Protein AF-A0A6A6E167-F1 (afdb_monomer_lite)

Secondary structure (DSSP, 8-state):
-------SSHHHHHHHHHHHHHHHHHHTT------------------------HHHHHHHHHHHHHHH-SS--S-HHHHH-TTS-HHHHTPPPSSHHHHHHHHHHHTSTT--

Radius of gyration: 20.54 Å; chains: 1; bounding box: 58×26×47 Å

Sequence (112 aa):
MVLLLPGLSLEEEACRRSAVINAIIAYCNIKKGGTLWVQRARGSTVRDPPAVNPLYKALEAAKVSVYKEKRPTICFVCLGNKKLPITERTQPFYTSGDLSKHFKRKHLRRVK

pLDDT: mean 78.47, std 18.2, range [37.34, 96.31]

Foldseek 3Di:
DPPDDADPDPVVNVVVVVVVVVVCCVVVVPPPDDPPPPPPDPDDDPPPDDPPPVLVVLLVVLVCQVPPPPQFQFAPVLSPDPVDDSCRRNDGHPGSVVSVVCCCVPPVPPPD

Organism: NCBI:txid1314779

Structure (mmCIF, N/CA/C/O backbone):
data_AF-A0A6A6E167-F1
#
_entry.id   AF-A0A6A6E167-F1
#
loop_
_atom_site.group_PDB
_atom_site.id
_atom_site.type_symbol
_atom_site.label_atom_id
_atom_site.label_alt_id
_atom_site.label_comp_id
_atom_site.label_asym_id
_atom_site.label_entity_id
_atom_site.label_seq_id
_atom_site.pdbx_PDB_ins_code
_atom_site.Cartn_x
_atom_site.Cartn_y
_atom_site.Cartn_z
_atom_site.occupancy
_atom_site.B_iso_or_equiv
_atom_site.auth_seq_id
_atom_site.auth_comp_id
_atom_site.auth_asym_id
_atom_site.auth_atom_id
_atom_site.pdbx_PDB_model_num
ATOM 1 N N . MET A 1 1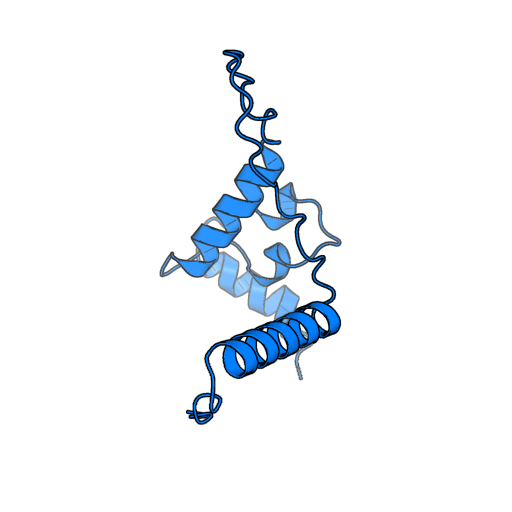 ? 2.721 7.180 28.088 1.00 37.34 1 MET A N 1
ATOM 2 C CA . MET A 1 1 ? 4.130 7.497 27.777 1.00 37.34 1 MET A CA 1
ATOM 3 C C . MET A 1 1 ? 4.984 6.707 28.751 1.00 37.34 1 MET A C 1
ATOM 5 O O . MET A 1 1 ? 4.997 7.039 29.925 1.00 37.34 1 MET A O 1
ATOM 9 N N . VAL A 1 2 ? 5.557 5.582 28.315 1.00 45.00 2 VAL A N 1
ATOM 10 C CA . VAL A 1 2 ? 6.368 4.727 29.195 1.00 45.00 2 VAL A CA 1
ATOM 11 C C . VAL A 1 2 ? 7.728 5.402 29.360 1.00 45.00 2 VAL A C 1
ATOM 13 O O . VAL A 1 2 ? 8.596 5.290 28.498 1.00 45.00 2 VAL A O 1
ATOM 16 N N . LEU A 1 3 ? 7.872 6.173 30.434 1.00 51.56 3 LEU A N 1
ATOM 17 C CA . LEU A 1 3 ? 9.143 6.738 30.871 1.00 51.56 3 LEU A CA 1
ATOM 18 C C . LEU A 1 3 ? 9.917 5.633 31.599 1.00 51.56 3 LEU A C 1
ATOM 20 O O . LEU A 1 3 ? 9.761 5.447 32.802 1.00 51.56 3 LEU A O 1
ATOM 24 N N . LEU A 1 4 ? 10.706 4.850 30.864 1.00 55.66 4 LEU A N 1
ATOM 25 C CA . LEU A 1 4 ? 11.651 3.918 31.478 1.00 55.66 4 LEU A CA 1
ATOM 26 C C . LEU A 1 4 ? 12.873 4.709 31.945 1.00 55.66 4 LEU A C 1
ATOM 28 O O . LEU A 1 4 ? 13.582 5.299 31.130 1.00 55.66 4 LEU A O 1
ATOM 32 N N . LEU A 1 5 ? 13.085 4.710 33.263 1.00 64.38 5 LEU A N 1
ATOM 33 C CA . LEU A 1 5 ? 14.241 5.290 33.953 1.00 64.38 5 LEU A CA 1
ATOM 34 C C . LEU A 1 5 ? 15.543 4.958 33.200 1.00 64.38 5 LEU A C 1
ATOM 36 O O . LEU A 1 5 ? 15.688 3.813 32.769 1.00 64.38 5 LEU A O 1
ATOM 40 N N . PRO A 1 6 ? 16.470 5.905 32.982 1.00 59.22 6 PRO A N 1
ATOM 41 C CA . PRO A 1 6 ? 17.764 5.597 32.370 1.00 59.22 6 PRO A CA 1
ATOM 42 C C . PRO A 1 6 ? 18.507 4.536 33.200 1.00 59.22 6 PRO A C 1
ATOM 44 O O . PRO A 1 6 ? 18.391 4.532 34.426 1.00 59.22 6 PRO A O 1
ATOM 47 N N . GLY A 1 7 ? 19.217 3.611 32.540 1.00 58.31 7 GLY A N 1
ATOM 48 C CA . GLY A 1 7 ? 20.128 2.685 33.227 1.00 58.31 7 GLY A CA 1
ATOM 49 C C . GLY A 1 7 ? 21.128 3.439 34.113 1.00 58.31 7 GLY A C 1
ATOM 50 O O . GLY A 1 7 ? 21.442 4.600 33.837 1.00 58.31 7 GLY A O 1
ATOM 51 N N . LEU 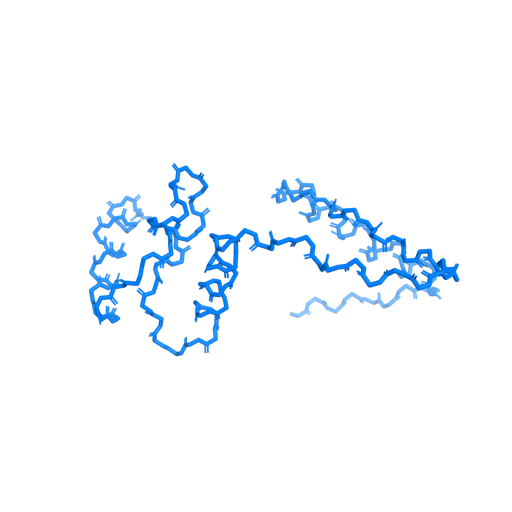A 1 8 ? 21.614 2.799 35.180 1.00 66.81 8 LEU A N 1
ATOM 52 C CA . LEU A 1 8 ? 22.518 3.432 36.149 1.00 66.81 8 LEU A CA 1
ATOM 53 C C . LEU A 1 8 ? 23.891 3.735 35.520 1.00 66.81 8 LEU A C 1
ATOM 55 O O . LEU A 1 8 ? 24.633 4.573 36.031 1.00 66.81 8 LEU A O 1
ATOM 59 N N . SER A 1 9 ? 24.199 3.123 34.370 1.00 76.25 9 SER A N 1
ATOM 60 C CA . SER A 1 9 ? 25.352 3.446 33.527 1.00 76.25 9 SER A CA 1
ATOM 61 C C . SER A 1 9 ? 25.023 3.480 32.025 1.00 76.25 9 SER A C 1
ATOM 63 O O . SER A 1 9 ? 24.031 2.921 31.549 1.00 76.25 9 SER A O 1
ATOM 65 N N . LEU A 1 10 ? 25.908 4.121 31.251 1.00 74.50 10 LEU A N 1
ATOM 66 C CA . LEU A 1 10 ? 25.853 4.166 29.784 1.00 74.50 10 LEU A CA 1
ATOM 67 C C . LEU A 1 10 ? 25.821 2.756 29.162 1.00 74.50 10 LEU A C 1
ATOM 69 O O . LEU A 1 10 ? 25.127 2.527 28.171 1.00 74.50 10 LEU A O 1
ATOM 73 N N . GLU A 1 11 ? 26.573 1.820 29.740 1.00 79.12 11 GLU A N 1
ATOM 74 C CA . GLU A 1 11 ? 26.701 0.450 29.246 1.00 79.12 11 GLU A CA 1
ATOM 75 C C . GLU A 1 11 ? 25.424 -0.360 29.491 1.00 79.12 11 GLU A C 1
ATOM 77 O O . GLU A 1 11 ? 24.921 -1.018 28.579 1.00 79.12 11 GLU A O 1
ATOM 82 N N . GLU A 1 12 ? 24.827 -0.233 30.676 1.00 79.94 12 GLU A N 1
ATOM 83 C CA . GLU A 1 12 ? 23.535 -0.853 30.989 1.00 79.94 12 GLU A CA 1
ATOM 84 C C . GLU A 1 12 ? 22.422 -0.334 30.076 1.00 79.94 12 GLU A C 1
ATOM 86 O O . GLU A 1 12 ? 21.608 -1.109 29.564 1.00 79.94 12 GLU A O 1
ATOM 91 N N . GLU A 1 13 ? 22.407 0.973 29.812 1.00 79.00 13 GLU A N 1
ATOM 92 C CA . GLU A 1 13 ? 21.457 1.580 28.886 1.00 79.00 13 GLU A CA 1
ATOM 93 C C . GLU A 1 13 ? 21.659 1.073 27.448 1.00 79.00 13 GLU A C 1
ATOM 95 O O . GLU A 1 13 ? 20.686 0.773 26.747 1.00 79.00 13 GLU A O 1
ATOM 100 N N . ALA A 1 14 ? 22.911 0.929 27.002 1.00 84.19 14 ALA A N 1
ATOM 101 C CA . ALA A 1 14 ? 23.245 0.388 25.685 1.00 84.19 14 ALA A CA 1
ATOM 102 C C . ALA A 1 14 ? 22.834 -1.089 25.545 1.00 84.19 14 ALA A C 1
ATOM 104 O O . ALA A 1 14 ? 22.246 -1.477 24.525 1.00 84.19 14 ALA A O 1
ATOM 105 N N . CYS A 1 15 ? 23.071 -1.897 26.580 1.00 84.31 15 CYS A N 1
ATOM 106 C CA . CYS A 1 15 ? 22.630 -3.289 26.652 1.00 84.31 15 CYS A CA 1
ATOM 107 C C . CYS A 1 15 ? 21.102 -3.391 26.611 1.00 84.31 15 CYS A C 1
ATOM 109 O O . CYS A 1 15 ? 20.553 -4.144 25.801 1.00 84.31 15 CYS A O 1
ATOM 111 N N . ARG A 1 16 ? 20.395 -2.570 27.397 1.00 85.38 16 ARG A N 1
ATOM 112 C CA . ARG A 1 16 ? 18.926 -2.533 27.424 1.00 85.38 16 ARG A CA 1
ATOM 113 C C . ARG A 1 16 ? 18.328 -2.168 26.068 1.00 85.38 16 ARG A C 1
ATOM 115 O O . ARG A 1 16 ? 17.418 -2.848 25.591 1.00 85.38 16 ARG A O 1
ATOM 122 N N . ARG A 1 17 ? 18.856 -1.127 25.416 1.00 86.06 17 ARG A N 1
ATOM 123 C CA . ARG A 1 17 ? 18.427 -0.725 24.065 1.00 86.06 17 ARG A CA 1
ATOM 124 C C . ARG A 1 17 ? 18.658 -1.846 23.059 1.00 86.06 17 ARG A C 1
ATOM 126 O O . ARG A 1 17 ? 17.765 -2.155 22.272 1.00 86.06 17 ARG A O 1
ATOM 133 N N . SER A 1 18 ? 19.819 -2.493 23.125 1.00 88.81 18 SER A N 1
ATOM 134 C CA . SER A 1 18 ? 20.162 -3.613 22.244 1.00 88.81 18 SER A CA 1
ATOM 135 C C . SER A 1 18 ? 19.226 -4.810 22.439 1.00 88.81 18 SER A C 1
ATOM 137 O O . SER A 1 18 ? 18.796 -5.412 21.454 1.00 88.81 18 SER A O 1
ATOM 139 N N . ALA A 1 19 ? 18.847 -5.120 23.682 1.00 89.06 19 ALA A N 1
ATOM 140 C CA . ALA A 1 19 ? 17.911 -6.196 24.001 1.00 89.06 19 ALA A CA 1
ATOM 141 C C . ALA A 1 19 ? 16.507 -5.935 23.432 1.00 89.06 19 ALA A C 1
ATOM 143 O O . ALA A 1 19 ? 15.943 -6.807 22.769 1.00 89.06 19 ALA A O 1
ATOM 144 N N . VAL A 1 20 ? 15.972 -4.721 23.609 1.00 84.44 20 VAL A N 1
ATOM 145 C CA . VAL A 1 20 ? 14.662 -4.331 23.053 1.00 84.44 20 VAL A CA 1
ATOM 146 C C . VAL A 1 20 ? 14.676 -4.389 21.525 1.00 84.44 20 VAL A C 1
ATOM 148 O O . VAL A 1 20 ? 13.755 -4.932 20.917 1.00 84.44 20 VAL A O 1
ATOM 151 N N . ILE A 1 21 ? 15.742 -3.892 20.890 1.00 82.75 21 ILE A N 1
ATOM 152 C CA . ILE A 1 21 ? 15.902 -3.956 19.432 1.00 82.75 21 ILE A CA 1
ATOM 153 C C . ILE A 1 21 ? 15.909 -5.413 18.952 1.00 82.75 21 ILE A C 1
ATOM 155 O O . ILE A 1 21 ? 15.184 -5.748 18.017 1.00 82.75 21 ILE A O 1
ATOM 159 N N . ASN A 1 22 ? 16.676 -6.293 19.600 1.00 82.88 22 ASN A N 1
ATOM 160 C CA . ASN A 1 22 ? 16.731 -7.712 19.239 1.00 82.88 22 ASN A CA 1
ATOM 161 C C . ASN A 1 22 ? 15.372 -8.409 19.429 1.00 82.88 22 ASN A C 1
ATOM 163 O O . ASN A 1 22 ? 14.977 -9.205 18.577 1.00 82.88 22 ASN A O 1
ATOM 167 N N . ALA A 1 23 ? 14.629 -8.076 20.488 1.00 85.56 23 ALA A N 1
ATOM 168 C CA . ALA A 1 23 ? 13.285 -8.604 20.721 1.00 85.56 23 ALA A CA 1
ATOM 169 C C . ALA A 1 23 ? 12.297 -8.175 19.621 1.00 85.56 23 ALA A C 1
ATOM 171 O O . ALA A 1 23 ? 11.547 -9.003 19.105 1.00 85.56 23 ALA A O 1
ATOM 172 N N . ILE A 1 24 ? 12.342 -6.907 19.197 1.00 77.12 24 ILE A N 1
ATOM 173 C CA . ILE A 1 24 ? 11.524 -6.394 18.085 1.00 77.12 24 ILE A CA 1
ATOM 174 C C . ILE A 1 24 ? 11.902 -7.082 16.766 1.00 77.12 24 ILE A C 1
ATOM 176 O O . ILE A 1 24 ? 11.025 -7.460 15.991 1.00 77.12 24 ILE A O 1
ATOM 180 N N . ILE A 1 25 ? 13.200 -7.272 16.511 1.00 77.62 25 ILE A N 1
ATOM 181 C CA . ILE A 1 25 ? 13.712 -7.977 15.327 1.00 77.62 25 ILE A CA 1
ATOM 182 C C . ILE A 1 25 ? 13.168 -9.412 15.276 1.00 77.62 25 ILE A C 1
ATOM 184 O O . ILE A 1 25 ? 12.654 -9.824 14.232 1.00 77.62 25 ILE A O 1
ATOM 188 N N . ALA A 1 26 ? 13.236 -10.137 16.399 1.00 82.44 26 ALA A N 1
ATOM 189 C CA . ALA A 1 26 ? 12.737 -11.505 16.524 1.00 82.44 26 ALA A CA 1
ATOM 190 C C . ALA A 1 26 ? 11.214 -11.582 16.334 1.00 82.44 26 ALA A C 1
ATOM 192 O O . ALA A 1 26 ? 10.738 -12.384 15.534 1.00 82.44 26 ALA A O 1
ATOM 193 N N . TYR A 1 27 ? 10.452 -10.706 16.997 1.00 79.19 27 TYR A N 1
ATOM 194 C CA . TYR A 1 27 ? 8.991 -10.660 16.875 1.00 79.19 27 TYR A CA 1
ATOM 195 C C . TYR A 1 27 ? 8.534 -10.357 15.439 1.00 79.19 27 TYR A C 1
ATOM 197 O O . TYR A 1 27 ? 7.628 -10.998 14.908 1.00 79.19 27 TYR A O 1
ATOM 205 N N . CYS A 1 28 ? 9.188 -9.403 14.774 1.00 81.75 28 CYS A N 1
ATOM 206 C CA . CYS A 1 28 ? 8.793 -8.946 13.443 1.00 81.75 28 CYS A CA 1
ATOM 207 C C . CYS A 1 28 ? 9.382 -9.783 12.290 1.00 81.75 28 CYS A C 1
ATOM 209 O O . CYS A 1 28 ? 9.156 -9.436 11.125 1.00 81.75 28 CYS A O 1
ATOM 211 N N . ASN A 1 29 ? 10.152 -10.848 12.570 1.00 73.75 29 ASN A N 1
ATOM 212 C CA . ASN A 1 29 ? 10.931 -11.598 11.570 1.00 73.75 29 ASN A CA 1
ATOM 213 C C . ASN A 1 29 ? 11.761 -10.672 10.652 1.00 73.75 29 ASN A C 1
ATOM 215 O O . ASN A 1 29 ? 11.898 -10.898 9.442 1.00 73.75 29 ASN A O 1
ATOM 219 N N . ILE A 1 30 ? 12.278 -9.578 11.217 1.00 66.94 30 ILE A N 1
ATOM 220 C CA . ILE A 1 30 ? 13.133 -8.633 10.501 1.00 66.94 30 ILE A CA 1
ATOM 221 C C . ILE A 1 30 ? 14.525 -9.259 10.466 1.00 66.94 30 ILE A C 1
ATOM 223 O O . ILE A 1 30 ? 15.080 -9.598 11.503 1.00 66.94 30 ILE A O 1
ATOM 227 N N . LYS A 1 31 ? 15.137 -9.416 9.290 1.00 64.44 31 LYS A N 1
ATOM 228 C CA . LYS A 1 31 ? 16.573 -9.720 9.244 1.00 64.44 31 LYS A CA 1
ATOM 229 C C . LYS A 1 31 ? 17.328 -8.462 9.667 1.00 64.44 31 LYS A C 1
ATOM 231 O O . LYS A 1 31 ? 17.187 -7.430 9.013 1.00 64.44 31 LYS A O 1
ATOM 236 N N . LYS A 1 32 ? 18.129 -8.542 10.737 1.00 54.50 32 LYS A N 1
ATOM 237 C CA . LYS A 1 32 ? 19.114 -7.506 11.080 1.00 54.50 32 LYS A CA 1
ATOM 238 C C . LYS A 1 32 ? 19.997 -7.303 9.845 1.00 54.50 32 LYS A C 1
ATOM 240 O O . LYS A 1 32 ? 20.672 -8.236 9.419 1.00 54.50 32 LYS A O 1
ATOM 245 N N . GLY A 1 33 ? 19.910 -6.133 9.212 1.00 50.53 33 GLY A N 1
ATOM 246 C CA . GLY A 1 33 ? 20.764 -5.802 8.074 1.00 50.53 33 GLY A CA 1
ATOM 247 C C . GLY A 1 33 ? 22.225 -5.898 8.506 1.00 50.53 33 GLY A C 1
ATOM 248 O O . GLY A 1 33 ? 22.566 -5.462 9.606 1.00 50.53 33 GLY A O 1
ATOM 249 N N . GLY A 1 34 ? 23.072 -6.513 7.681 1.00 46.97 34 GLY A N 1
ATOM 250 C CA . GLY A 1 34 ? 24.504 -6.570 7.949 1.00 46.97 34 GLY A CA 1
ATOM 251 C C . GLY A 1 34 ? 25.064 -5.157 8.080 1.00 46.97 34 GLY A C 1
ATOM 252 O O . GLY A 1 34 ? 24.794 -4.295 7.245 1.00 46.97 34 GLY A O 1
ATOM 253 N N . THR A 1 35 ? 25.833 -4.911 9.136 1.00 44.16 35 THR A N 1
ATOM 254 C CA . THR A 1 35 ? 26.691 -3.731 9.224 1.00 44.16 35 THR A CA 1
ATOM 255 C C . THR A 1 35 ? 27.677 -3.786 8.068 1.00 44.16 35 THR A C 1
ATOM 257 O O . THR A 1 35 ? 28.586 -4.616 8.075 1.00 44.16 35 THR A O 1
ATOM 260 N N . LEU A 1 36 ? 27.513 -2.906 7.078 1.00 42.94 36 LEU A N 1
ATOM 261 C CA . LEU A 1 36 ? 28.600 -2.594 6.163 1.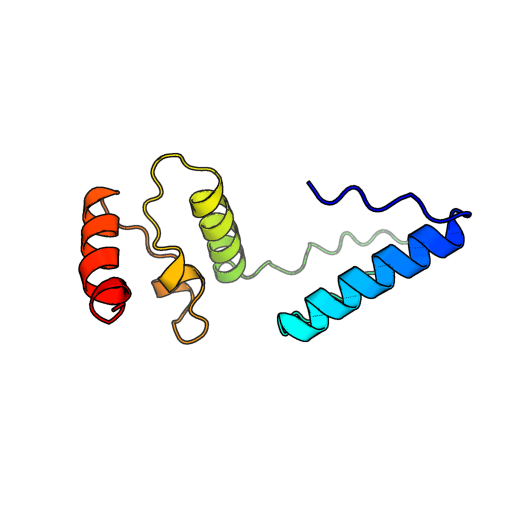00 42.94 36 LEU A CA 1
ATOM 262 C C . LEU A 1 36 ? 29.651 -1.855 7.000 1.00 42.94 36 LEU A C 1
ATOM 264 O O . LEU A 1 36 ? 29.563 -0.650 7.227 1.00 42.94 36 LEU A O 1
ATOM 268 N N . TRP A 1 37 ? 30.596 -2.607 7.556 1.00 38.31 37 TRP A N 1
ATOM 269 C CA . TRP A 1 37 ? 31.788 -2.040 8.161 1.00 38.31 37 TRP A CA 1
ATOM 270 C C . TRP A 1 37 ? 32.539 -1.344 7.024 1.00 38.31 37 TRP A C 1
ATOM 272 O O . TRP A 1 37 ? 33.092 -2.000 6.143 1.00 38.31 37 TRP A O 1
ATOM 282 N N . VAL A 1 38 ? 32.478 -0.012 6.983 1.00 44.62 38 VAL A N 1
ATOM 283 C CA . VAL A 1 38 ? 33.254 0.798 6.041 1.00 44.62 38 VAL A CA 1
ATOM 284 C C . VAL A 1 38 ? 34.714 0.676 6.463 1.00 44.62 38 VAL A C 1
ATOM 286 O O . VAL A 1 38 ? 35.236 1.483 7.230 1.00 44.62 38 VAL A O 1
ATOM 289 N N . GLN A 1 39 ? 35.378 -0.379 5.995 1.00 43.50 39 GLN A N 1
ATOM 290 C CA . GLN A 1 39 ? 36.827 -0.443 6.007 1.00 43.50 39 GLN A CA 1
ATOM 291 C C . GLN A 1 39 ? 37.313 0.685 5.098 1.00 43.50 39 GLN A C 1
ATOM 293 O O . GLN A 1 39 ? 37.055 0.688 3.894 1.00 43.50 39 GLN A O 1
ATOM 298 N N . ARG A 1 40 ? 37.975 1.683 5.692 1.00 48.28 40 ARG A N 1
ATOM 299 C CA . ARG A 1 40 ? 38.704 2.722 4.962 1.00 48.28 40 ARG A CA 1
ATOM 300 C C . ARG A 1 40 ? 39.853 2.059 4.200 1.00 48.28 40 ARG A C 1
ATOM 302 O O . ARG A 1 40 ? 40.985 2.036 4.670 1.00 48.28 40 ARG A O 1
ATOM 309 N N . ALA A 1 41 ? 39.560 1.512 3.028 1.00 40.03 41 ALA A N 1
ATOM 310 C CA . ALA A 1 41 ? 40.573 1.137 2.063 1.00 40.03 41 ALA A CA 1
ATOM 311 C C . ALA A 1 41 ? 41.047 2.420 1.368 1.00 40.03 41 ALA A C 1
ATOM 313 O O . ALA A 1 41 ? 40.325 3.023 0.574 1.00 40.03 41 ALA A O 1
ATOM 314 N N . ARG A 1 42 ? 42.269 2.858 1.696 1.00 47.97 42 ARG A N 1
ATOM 315 C CA . ARG A 1 42 ? 43.063 3.705 0.800 1.00 47.97 42 ARG A CA 1
ATOM 316 C C . ARG A 1 42 ? 43.158 2.972 -0.537 1.00 47.97 42 ARG A C 1
ATOM 318 O O . ARG A 1 42 ? 43.707 1.880 -0.593 1.00 47.97 42 ARG A O 1
ATOM 325 N N . GLY A 1 43 ? 42.617 3.569 -1.588 1.00 41.81 43 GLY A N 1
ATOM 326 C CA . GLY A 1 43 ? 42.671 3.005 -2.930 1.00 41.81 43 GLY A CA 1
ATOM 327 C C . GLY A 1 43 ? 41.494 3.485 -3.752 1.00 41.81 43 GLY A C 1
ATOM 328 O O . GLY A 1 43 ? 40.406 2.923 -3.673 1.00 41.81 43 GLY A O 1
ATOM 329 N N . SER A 1 44 ? 41.728 4.548 -4.518 1.00 52.66 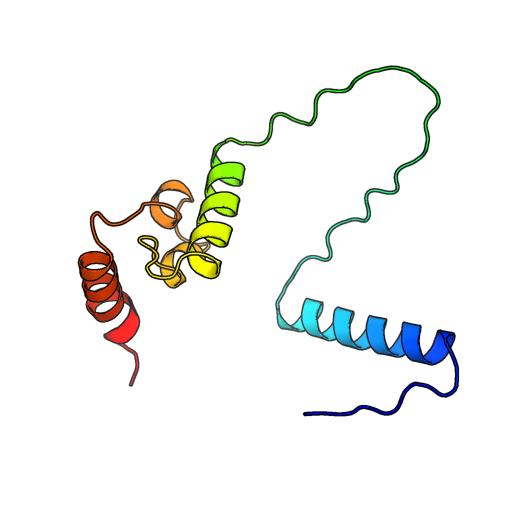44 SER A N 1
ATOM 330 C CA . SER A 1 44 ? 40.812 5.061 -5.530 1.00 52.66 44 SER A CA 1
ATOM 331 C C . SER A 1 44 ? 40.408 3.942 -6.490 1.00 52.66 44 SER A C 1
ATOM 333 O O . SER A 1 44 ? 41.153 3.567 -7.387 1.00 52.66 44 SER A O 1
ATOM 335 N N . THR A 1 45 ? 39.221 3.395 -6.275 1.00 44.34 45 THR A N 1
ATOM 336 C CA . THR A 1 45 ? 38.355 2.896 -7.336 1.00 44.34 45 THR A CA 1
ATOM 337 C C . THR A 1 45 ? 36.971 3.372 -6.946 1.00 44.34 45 THR A C 1
ATOM 339 O O . THR A 1 45 ? 36.394 2.908 -5.961 1.00 44.34 45 THR A O 1
ATOM 342 N N . VAL A 1 46 ? 36.469 4.372 -7.672 1.00 51.25 46 VAL A N 1
ATOM 343 C CA . VAL A 1 46 ? 35.048 4.707 -7.676 1.00 51.25 46 VAL A CA 1
ATOM 344 C C . VAL A 1 46 ? 34.349 3.451 -8.182 1.00 51.25 46 VAL A C 1
ATOM 346 O O . VAL A 1 46 ? 34.262 3.208 -9.379 1.00 51.25 46 VAL A O 1
ATOM 349 N N . ARG A 1 47 ? 33.963 2.569 -7.260 1.00 48.47 47 ARG A N 1
ATOM 350 C CA . ARG A 1 47 ? 32.995 1.530 -7.568 1.00 48.47 47 ARG A CA 1
ATOM 351 C C . ARG A 1 47 ? 31.678 2.269 -7.601 1.00 48.47 47 ARG A C 1
ATOM 353 O O . ARG A 1 47 ? 31.208 2.713 -6.552 1.00 48.47 47 ARG A O 1
ATOM 360 N N . ASP A 1 48 ? 31.137 2.447 -8.798 1.00 51.31 48 ASP A N 1
ATOM 361 C CA . ASP A 1 48 ? 29.746 2.837 -8.945 1.00 51.31 48 ASP A CA 1
ATOM 362 C C . ASP A 1 48 ? 28.902 1.994 -7.976 1.00 51.31 48 ASP A C 1
ATOM 364 O O . ASP A 1 48 ? 29.138 0.781 -7.852 1.00 51.31 48 ASP A O 1
ATOM 368 N N . PRO A 1 49 ? 27.968 2.605 -7.221 1.00 60.84 49 PRO A N 1
ATOM 369 C CA . PRO A 1 49 ? 27.079 1.839 -6.366 1.00 60.84 49 PRO A CA 1
ATOM 370 C C . PRO A 1 49 ? 26.426 0.737 -7.210 1.00 60.84 49 PRO A C 1
ATOM 372 O O . PRO A 1 49 ? 26.058 1.013 -8.357 1.00 60.84 49 PRO A O 1
ATOM 375 N N . PRO A 1 50 ? 26.286 -0.500 -6.683 1.00 60.06 50 PRO A N 1
ATOM 376 C CA . PRO A 1 50 ? 25.684 -1.599 -7.428 1.00 60.06 50 PRO A CA 1
ATOM 377 C C . PRO A 1 50 ? 24.390 -1.094 -8.043 1.00 60.06 50 PRO A C 1
ATOM 379 O O . PRO A 1 50 ? 23.578 -0.536 -7.301 1.00 60.06 50 PRO A O 1
ATOM 382 N N . ALA A 1 51 ? 24.243 -1.219 -9.367 1.00 64.00 51 ALA A N 1
ATOM 383 C CA . ALA A 1 51 ? 23.099 -0.695 -10.101 1.00 64.00 51 ALA A CA 1
ATOM 384 C C . ALA A 1 51 ? 21.816 -1.086 -9.359 1.00 64.00 51 ALA A C 1
ATOM 386 O O . ALA A 1 51 ? 21.414 -2.251 -9.337 1.00 64.00 51 ALA A O 1
ATOM 387 N N . VAL A 1 52 ? 21.241 -0.121 -8.636 1.00 63.28 52 VAL A N 1
ATOM 388 C CA . VAL A 1 52 ? 20.162 -0.403 -7.695 1.00 63.28 52 VAL A CA 1
ATOM 389 C C . VAL A 1 52 ? 18.989 -0.831 -8.551 1.00 63.28 52 VAL A C 1
ATOM 391 O O . VAL A 1 52 ? 18.549 -0.051 -9.396 1.00 63.28 52 VAL A O 1
ATOM 394 N N . ASN A 1 53 ? 18.518 -2.069 -8.372 1.00 81.69 53 ASN A N 1
ATOM 395 C CA . ASN A 1 53 ? 17.433 -2.608 -9.182 1.00 81.69 53 ASN A CA 1
ATOM 396 C C . ASN A 1 53 ? 16.287 -1.569 -9.227 1.00 81.69 53 ASN A C 1
ATOM 398 O O . ASN A 1 53 ? 15.779 -1.201 -8.159 1.00 81.69 53 ASN A O 1
ATOM 402 N N . PRO A 1 54 ? 15.885 -1.078 -10.417 1.00 85.31 54 PRO A N 1
ATOM 403 C CA . PRO A 1 54 ? 14.877 -0.024 -10.553 1.00 85.31 54 PRO A CA 1
ATOM 404 C C . PRO A 1 54 ? 13.581 -0.335 -9.797 1.00 85.31 54 PRO A C 1
ATOM 406 O O . PRO A 1 54 ? 12.938 0.555 -9.242 1.00 85.31 54 PRO A O 1
ATOM 409 N N . LEU A 1 55 ? 13.246 -1.621 -9.701 1.00 86.31 55 LEU A N 1
ATOM 410 C CA . LEU A 1 55 ? 12.082 -2.134 -8.999 1.00 86.31 55 LEU A CA 1
ATOM 411 C C . LEU A 1 55 ? 12.184 -1.941 -7.477 1.00 86.31 55 LEU A C 1
ATOM 413 O O . LEU A 1 55 ? 11.201 -1.595 -6.826 1.00 86.31 55 LEU A O 1
ATOM 417 N N . TYR A 1 56 ? 13.380 -2.110 -6.906 1.00 85.75 56 TYR A N 1
ATOM 418 C CA . TYR A 1 56 ? 13.632 -1.847 -5.488 1.00 85.75 56 TYR A CA 1
ATOM 419 C C . TYR A 1 56 ? 13.529 -0.349 -5.184 1.00 85.75 56 TYR A C 1
ATOM 421 O O . TYR A 1 56 ? 12.889 0.045 -4.211 1.00 85.75 56 TYR A O 1
ATOM 429 N N . LYS A 1 57 ? 14.075 0.499 -6.066 1.00 90.56 57 LYS A N 1
ATOM 430 C CA . LYS A 1 57 ? 13.959 1.961 -5.954 1.00 90.56 57 LYS A CA 1
ATOM 431 C C . LYS A 1 57 ? 12.496 2.420 -6.006 1.00 90.56 57 LYS A C 1
ATOM 433 O O . LYS A 1 57 ? 12.097 3.258 -5.200 1.00 90.56 57 LYS A O 1
ATOM 438 N N . ALA A 1 58 ? 11.693 1.838 -6.899 1.00 90.00 58 ALA A N 1
ATOM 439 C CA . ALA A 1 58 ? 10.254 2.096 -6.973 1.00 90.00 58 ALA A CA 1
ATOM 440 C C . ALA A 1 58 ? 9.520 1.673 -5.689 1.00 90.00 58 ALA A C 1
ATOM 442 O O . ALA A 1 58 ? 8.638 2.387 -5.214 1.00 90.00 58 ALA A O 1
ATOM 443 N N . LEU A 1 59 ? 9.919 0.550 -5.086 1.00 92.62 59 LEU A N 1
ATOM 444 C CA . LEU A 1 59 ? 9.361 0.073 -3.821 1.00 92.62 59 LEU A CA 1
ATOM 445 C C . LEU A 1 59 ? 9.643 1.038 -2.663 1.00 92.62 59 LEU A C 1
ATOM 447 O O . LEU A 1 59 ? 8.738 1.359 -1.893 1.00 92.62 59 LEU A O 1
ATOM 451 N N . GLU A 1 60 ? 10.881 1.521 -2.546 1.00 92.88 60 GLU A N 1
ATOM 452 C CA . GLU A 1 60 ? 11.249 2.493 -1.511 1.00 92.88 60 GLU A CA 1
ATOM 453 C C . GLU A 1 60 ? 10.552 3.842 -1.726 1.00 92.88 60 GLU A C 1
ATOM 455 O O . GLU A 1 60 ? 10.015 4.411 -0.774 1.00 92.88 60 GLU A O 1
ATOM 460 N N . ALA A 1 61 ? 10.458 4.319 -2.971 1.00 92.81 61 ALA A N 1
ATOM 461 C CA . ALA A 1 61 ? 9.700 5.528 -3.295 1.00 92.81 61 ALA A CA 1
ATOM 462 C C . ALA A 1 61 ? 8.212 5.390 -2.924 1.00 92.81 61 ALA A C 1
ATOM 464 O O . ALA A 1 61 ? 7.645 6.292 -2.305 1.00 92.81 61 ALA A O 1
ATOM 465 N N . ALA A 1 62 ? 7.596 4.241 -3.218 1.00 93.69 62 ALA A N 1
ATOM 466 C CA . ALA A 1 62 ? 6.210 3.959 -2.855 1.00 93.69 62 ALA A CA 1
ATOM 467 C C . ALA A 1 62 ? 5.992 3.947 -1.333 1.00 93.69 62 ALA A C 1
ATOM 469 O O . ALA A 1 62 ? 4.994 4.484 -0.852 1.00 93.69 62 ALA A O 1
ATOM 470 N N . LYS A 1 63 ? 6.933 3.394 -0.553 1.00 94.38 63 LYS A N 1
ATOM 471 C CA . LYS A 1 63 ? 6.880 3.467 0.919 1.00 94.38 63 LYS A CA 1
ATOM 472 C C . LYS A 1 63 ? 6.913 4.912 1.395 1.00 94.38 63 LYS A C 1
ATOM 474 O O . LYS A 1 63 ? 6.083 5.305 2.208 1.00 94.38 63 LYS A O 1
ATOM 479 N N . VAL A 1 64 ? 7.848 5.706 0.876 1.00 94.56 64 VAL A N 1
ATOM 480 C CA . VAL A 1 64 ? 7.976 7.120 1.245 1.00 94.56 64 VAL A CA 1
ATOM 481 C C . VAL A 1 64 ? 6.699 7.894 0.909 1.00 94.56 64 VAL A C 1
ATOM 483 O O . VAL A 1 64 ? 6.223 8.642 1.759 1.00 94.56 64 VAL A O 1
ATOM 486 N N . SER A 1 65 ? 6.120 7.676 -0.274 1.00 93.12 65 SER A N 1
ATOM 487 C CA . SER A 1 65 ? 4.859 8.292 -0.711 1.00 93.12 65 SER A CA 1
ATOM 488 C C . SER A 1 65 ? 3.714 7.998 0.265 1.00 93.12 65 SER A C 1
ATOM 490 O O . SER A 1 65 ? 3.097 8.926 0.786 1.00 93.12 65 SER A O 1
ATOM 492 N N . VAL A 1 66 ? 3.508 6.724 0.622 1.00 93.31 66 VAL A N 1
ATOM 493 C CA . VAL A 1 66 ? 2.448 6.302 1.556 1.00 93.31 66 VAL A CA 1
ATOM 494 C C . VAL A 1 66 ? 2.563 6.969 2.933 1.00 93.31 66 VAL A C 1
ATOM 496 O O . VAL A 1 66 ? 1.538 7.274 3.537 1.00 93.31 66 VAL A O 1
ATOM 499 N N . TYR A 1 67 ? 3.782 7.193 3.435 1.00 91.88 67 TYR A N 1
ATOM 500 C CA . TYR A 1 67 ? 3.996 7.801 4.754 1.00 91.88 67 TYR A CA 1
ATOM 501 C C . TYR A 1 67 ? 4.012 9.334 4.746 1.00 91.88 67 TYR A C 1
ATOM 503 O O . TYR A 1 67 ? 3.657 9.941 5.756 1.00 91.88 67 TYR A O 1
ATOM 511 N N . LYS A 1 68 ? 4.475 9.970 3.663 1.00 92.75 68 LYS A N 1
ATOM 512 C CA . LYS A 1 68 ? 4.688 11.428 3.623 1.00 92.75 68 LYS A CA 1
ATOM 513 C C . LYS A 1 68 ? 3.533 12.201 3.001 1.00 92.75 68 LYS A C 1
ATOM 515 O O . LYS A 1 68 ? 3.320 13.359 3.358 1.00 92.75 68 LYS A O 1
ATOM 520 N N . GLU A 1 69 ? 2.818 11.615 2.049 1.00 91.44 69 GLU A N 1
ATOM 521 C CA . GLU A 1 69 ? 1.752 12.321 1.346 1.00 91.44 69 GLU A CA 1
ATOM 522 C C . GLU A 1 69 ? 0.471 12.375 2.179 1.00 91.44 69 GLU A C 1
ATOM 524 O O . GLU A 1 69 ? 0.043 11.388 2.770 1.00 91.44 69 GLU A O 1
ATOM 529 N N . LYS A 1 70 ? -0.208 13.530 2.171 1.00 90.50 70 LYS A N 1
ATOM 530 C CA . LYS A 1 70 ? -1.508 13.686 2.849 1.00 90.50 70 LYS A CA 1
ATOM 531 C C . LYS A 1 70 ? -2.619 12.846 2.206 1.00 90.50 70 LYS A C 1
ATOM 533 O O . LYS A 1 70 ? -3.599 12.522 2.870 1.00 90.50 70 LYS A O 1
ATOM 538 N N . ARG A 1 71 ? -2.513 12.550 0.905 1.00 90.56 71 ARG A N 1
ATOM 539 C CA . ARG A 1 71 ? -3.511 11.792 0.129 1.00 90.56 71 ARG A CA 1
ATOM 540 C C . ARG A 1 71 ? -2.811 10.786 -0.791 1.00 90.56 71 ARG A C 1
ATOM 542 O O . ARG A 1 71 ? -2.787 11.011 -1.999 1.00 90.56 71 ARG A O 1
ATOM 549 N N . PRO A 1 72 ? -2.249 9.699 -0.238 1.00 93.00 72 PRO A N 1
ATOM 550 C CA . PRO A 1 72 ? -1.525 8.725 -1.037 1.00 93.00 72 PRO A CA 1
ATOM 551 C C . PRO A 1 72 ? -2.454 8.070 -2.057 1.00 93.00 72 PRO A C 1
ATOM 553 O O . PRO A 1 72 ? -3.645 7.857 -1.806 1.00 93.00 72 PRO A O 1
ATOM 556 N N . THR A 1 73 ? -1.894 7.723 -3.208 1.00 96.31 73 THR A N 1
ATOM 557 C CA . THR A 1 73 ? -2.588 6.968 -4.258 1.00 96.31 73 THR A CA 1
ATOM 558 C C . THR A 1 73 ? -2.183 5.502 -4.282 1.00 96.31 73 THR A C 1
ATOM 560 O O . THR A 1 73 ? -2.716 4.752 -5.083 1.00 96.31 73 THR A O 1
ATOM 563 N N . ILE A 1 74 ? -1.292 5.049 -3.399 1.00 96.06 74 ILE A N 1
ATOM 564 C CA . ILE A 1 74 ? -0.833 3.655 -3.324 1.00 96.06 74 ILE A CA 1
ATOM 565 C C . ILE A 1 74 ? -1.467 2.964 -2.112 1.00 96.06 74 ILE A C 1
ATOM 567 O O . ILE A 1 74 ? -1.555 3.530 -1.021 1.00 96.06 74 ILE A O 1
ATOM 571 N N . CYS A 1 75 ? -1.901 1.711 -2.274 1.00 95.62 75 CYS A N 1
ATOM 572 C CA . CYS A 1 75 ? -2.473 0.943 -1.169 1.00 95.62 75 CYS A CA 1
ATOM 573 C C . CYS A 1 75 ? -1.385 0.381 -0.253 1.00 95.62 75 CYS A C 1
ATOM 575 O O . CYS A 1 75 ? -0.694 -0.561 -0.626 1.00 95.62 75 CYS A O 1
ATOM 577 N N . PHE A 1 76 ? -1.294 0.888 0.979 1.00 94.81 76 PHE A N 1
ATOM 578 C CA . PHE A 1 76 ? -0.301 0.450 1.968 1.00 94.81 76 PHE A CA 1
ATOM 579 C C . PHE A 1 76 ? -0.377 -1.051 2.308 1.00 94.81 76 PHE A C 1
ATOM 581 O O . PHE A 1 76 ? 0.649 -1.686 2.548 1.00 94.81 76 PHE A O 1
ATOM 588 N N . VAL A 1 77 ? -1.574 -1.651 2.273 1.00 94.00 77 VAL A N 1
ATOM 589 C CA . VAL A 1 77 ? -1.747 -3.094 2.518 1.00 94.00 77 VAL A CA 1
ATOM 590 C C . VAL A 1 77 ? -1.224 -3.917 1.346 1.00 94.00 77 VAL A C 1
ATOM 592 O O . VAL A 1 77 ? -0.500 -4.890 1.555 1.00 94.00 77 VAL A O 1
ATOM 595 N N . CYS A 1 78 ? -1.534 -3.519 0.107 1.00 94.88 78 CYS A N 1
ATOM 596 C CA . CYS A 1 78 ? -0.947 -4.160 -1.070 1.00 94.88 78 CYS A CA 1
ATOM 597 C C . CYS A 1 78 ? 0.570 -3.955 -1.092 1.00 94.88 78 CYS A C 1
ATOM 599 O O . CYS A 1 78 ? 1.305 -4.919 -1.290 1.00 94.88 78 CYS A O 1
ATOM 601 N N . LEU A 1 79 ? 1.046 -2.750 -0.769 1.00 95.06 79 LEU A N 1
ATOM 602 C CA . LEU A 1 79 ? 2.465 -2.434 -0.661 1.00 95.06 79 LEU A CA 1
ATOM 603 C C . LEU A 1 79 ? 3.185 -3.349 0.335 1.00 95.06 79 LEU A C 1
ATOM 605 O O . LEU A 1 79 ? 4.308 -3.759 0.062 1.00 95.06 79 LEU A O 1
ATOM 609 N N . GLY A 1 80 ? 2.554 -3.729 1.448 1.00 92.19 80 GLY A N 1
ATOM 610 C CA . GLY A 1 80 ? 3.104 -4.674 2.428 1.00 92.19 80 GLY A CA 1
ATOM 611 C C . GLY A 1 80 ? 3.030 -6.155 2.026 1.00 92.19 80 GLY A C 1
ATOM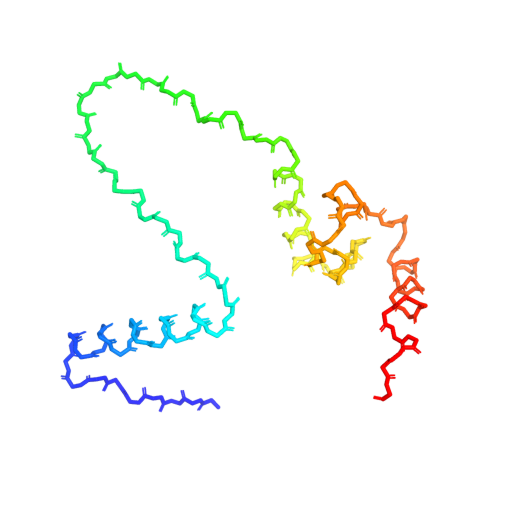 612 O O . GLY A 1 80 ? 3.746 -6.982 2.594 1.00 92.19 80 GLY A O 1
ATOM 613 N N . ASN A 1 81 ? 2.208 -6.517 1.037 1.00 92.50 81 ASN A N 1
ATOM 614 C CA . ASN A 1 81 ? 1.950 -7.912 0.690 1.00 92.50 81 ASN A CA 1
ATOM 615 C C . ASN A 1 81 ? 3.086 -8.530 -0.141 1.00 92.50 81 ASN A C 1
ATOM 617 O O . ASN A 1 81 ? 3.128 -8.403 -1.361 1.00 92.50 81 ASN A O 1
ATOM 621 N N . LYS A 1 82 ? 3.973 -9.282 0.519 1.00 92.06 82 LYS A N 1
ATOM 622 C CA . LYS A 1 82 ? 5.114 -9.971 -0.115 1.00 92.06 82 LYS A CA 1
ATOM 623 C C . LYS A 1 82 ? 4.730 -11.050 -1.135 1.00 92.06 82 LYS A C 1
ATOM 625 O O . LYS A 1 82 ? 5.602 -11.476 -1.881 1.00 92.06 82 LYS A O 1
ATOM 630 N N . LYS A 1 83 ? 3.465 -11.485 -1.171 1.00 92.12 83 LYS A N 1
ATOM 631 C CA . LYS A 1 83 ? 2.974 -12.481 -2.137 1.00 92.12 83 LYS A CA 1
ATOM 632 C C . LYS A 1 83 ? 2.665 -11.878 -3.511 1.00 92.12 83 LYS A C 1
ATOM 634 O O . LYS A 1 83 ? 2.466 -12.630 -4.454 1.00 92.12 83 LYS A O 1
ATOM 639 N N . LEU A 1 84 ? 2.589 -10.549 -3.613 1.00 90.38 84 LEU A N 1
ATOM 640 C CA . LEU A 1 84 ? 2.354 -9.848 -4.874 1.00 90.38 84 LEU A CA 1
ATOM 641 C C . LEU A 1 84 ? 3.687 -9.401 -5.498 1.00 90.38 84 LEU A C 1
ATOM 643 O O . LEU A 1 84 ? 4.622 -9.054 -4.762 1.00 90.38 84 LEU A O 1
ATOM 647 N N . PRO A 1 85 ? 3.791 -9.363 -6.836 1.00 92.75 85 PRO A N 1
ATOM 648 C CA . PRO A 1 85 ? 4.952 -8.794 -7.506 1.00 92.75 85 PRO A CA 1
ATOM 649 C C . PRO A 1 85 ? 5.064 -7.295 -7.206 1.00 92.75 85 PRO A C 1
ATOM 651 O O . PRO A 1 85 ? 4.073 -6.604 -6.970 1.00 92.75 85 PRO A O 1
ATOM 654 N N . ILE A 1 86 ? 6.291 -6.772 -7.199 1.00 90.44 86 ILE A N 1
ATOM 655 C CA . ILE A 1 86 ? 6.554 -5.381 -6.801 1.00 90.44 86 ILE A CA 1
ATOM 656 C C . ILE A 1 86 ? 5.796 -4.387 -7.687 1.00 90.44 86 ILE A C 1
ATOM 658 O O . ILE A 1 86 ? 5.246 -3.423 -7.166 1.00 90.44 86 ILE A O 1
ATOM 662 N N . THR A 1 87 ? 5.696 -4.664 -8.986 1.00 90.12 87 THR A N 1
ATOM 663 C CA . THR A 1 87 ? 4.959 -3.836 -9.947 1.00 90.12 87 THR A CA 1
ATOM 664 C C . THR A 1 87 ? 3.513 -3.603 -9.521 1.00 90.12 87 THR A C 1
ATOM 666 O O . THR A 1 87 ? 3.069 -2.461 -9.552 1.00 90.12 87 THR A O 1
ATOM 669 N N . GLU A 1 88 ? 2.809 -4.645 -9.066 1.00 91.69 88 GLU A N 1
ATOM 670 C CA . GLU A 1 88 ? 1.430 -4.564 -8.564 1.00 91.69 88 GLU A CA 1
ATOM 671 C C . GLU A 1 88 ? 1.338 -3.863 -7.206 1.00 91.69 88 GLU A C 1
ATOM 673 O O . GLU A 1 88 ? 0.377 -3.148 -6.927 1.00 91.69 88 GLU A O 1
ATOM 678 N N . ARG A 1 89 ? 2.343 -4.056 -6.348 1.00 93.06 89 ARG A N 1
ATOM 679 C CA . ARG A 1 89 ? 2.397 -3.463 -5.002 1.00 93.06 89 ARG A CA 1
ATOM 680 C C . ARG A 1 89 ? 2.595 -1.953 -5.034 1.00 93.06 89 ARG A C 1
ATOM 682 O O . ARG A 1 89 ? 2.140 -1.272 -4.117 1.00 93.06 89 ARG A O 1
ATOM 689 N N . THR A 1 90 ? 3.293 -1.454 -6.051 1.00 94.75 90 THR A N 1
ATOM 690 C CA . THR A 1 90 ? 3.632 -0.036 -6.213 1.00 94.75 90 THR A CA 1
ATOM 691 C C . THR A 1 90 ? 2.740 0.685 -7.218 1.00 94.75 90 THR A C 1
ATOM 693 O O . THR A 1 90 ? 2.968 1.868 -7.448 1.00 94.75 90 THR A O 1
ATOM 696 N N . GLN A 1 91 ? 1.754 0.014 -7.832 1.00 93.38 91 GLN A N 1
ATOM 697 C CA . GLN A 1 91 ? 0.845 0.679 -8.769 1.00 93.38 91 GLN A CA 1
ATOM 698 C C . GLN A 1 91 ? 0.028 1.766 -8.050 1.00 93.38 91 GLN A C 1
ATOM 700 O O . GLN A 1 91 ? -0.700 1.449 -7.100 1.00 93.38 91 GLN A O 1
ATOM 705 N N . PRO A 1 92 ? 0.112 3.031 -8.495 1.00 94.44 92 PRO A N 1
ATOM 706 C CA . PRO A 1 92 ? -0.750 4.084 -7.989 1.00 94.44 92 PRO A CA 1
ATOM 707 C C . PRO A 1 92 ? -2.153 3.968 -8.594 1.00 94.44 92 PRO A C 1
ATOM 709 O O . PRO A 1 92 ? -2.336 3.635 -9.764 1.00 94.44 92 PRO A O 1
ATOM 712 N N . PHE A 1 93 ? -3.161 4.286 -7.794 1.00 95.62 93 PHE A N 1
ATOM 713 C CA . PHE A 1 93 ? -4.522 4.515 -8.260 1.00 95.62 93 PHE A CA 1
ATOM 714 C C . PHE A 1 93 ? -4.639 5.909 -8.889 1.00 95.62 93 PHE A C 1
ATOM 716 O O . PHE A 1 93 ? -3.949 6.841 -8.483 1.00 95.62 93 PHE A O 1
ATOM 723 N N . TYR A 1 94 ? -5.559 6.070 -9.842 1.00 93.06 94 TYR A N 1
ATOM 724 C CA . TYR A 1 94 ? -5.795 7.356 -10.509 1.00 93.06 94 TYR A CA 1
ATOM 725 C C . TYR A 1 94 ? -6.201 8.463 -9.521 1.00 93.06 94 TYR A C 1
ATOM 727 O O . TYR A 1 94 ? -5.749 9.599 -9.625 1.00 93.06 94 TYR A O 1
ATOM 735 N N . THR A 1 95 ? -7.005 8.120 -8.507 1.00 94.75 95 THR A N 1
ATOM 736 C CA . THR A 1 95 ? -7.372 9.034 -7.419 1.00 94.75 95 THR A CA 1
ATOM 737 C C . THR A 1 95 ? -7.276 8.371 -6.045 1.00 94.75 95 THR A C 1
ATOM 739 O O . THR A 1 95 ? -7.424 7.155 -5.894 1.00 94.75 95 THR A O 1
ATOM 742 N N . SER A 1 96 ? -7.139 9.189 -4.995 1.00 92.88 96 SER A N 1
ATOM 743 C CA . SER A 1 96 ? -7.277 8.732 -3.599 1.00 92.88 96 SER A CA 1
ATOM 744 C C . SER A 1 96 ? -8.669 8.144 -3.291 1.00 92.88 96 SER A C 1
ATOM 746 O O . SER A 1 96 ? -8.820 7.293 -2.406 1.00 92.88 96 SER A O 1
ATOM 748 N N . GLY A 1 97 ? -9.695 8.547 -4.050 1.00 94.94 97 GLY A N 1
ATOM 749 C CA . GLY A 1 97 ? -11.038 7.975 -3.983 1.00 94.94 97 GLY A CA 1
ATOM 750 C C . GLY A 1 97 ? -11.074 6.521 -4.456 1.00 94.94 97 GLY A C 1
ATOM 751 O O . GLY A 1 97 ? -11.682 5.673 -3.800 1.00 94.94 97 GLY A O 1
ATOM 752 N N . ASP A 1 98 ? -10.377 6.203 -5.547 1.00 95.88 98 ASP A N 1
ATOM 753 C CA . ASP A 1 98 ? -10.298 4.833 -6.066 1.00 95.88 98 ASP A CA 1
ATOM 754 C C . ASP A 1 98 ? -9.493 3.921 -5.146 1.00 95.88 98 ASP A C 1
ATOM 756 O O . ASP A 1 98 ? -9.920 2.793 -4.880 1.00 95.88 98 ASP A O 1
ATOM 760 N N . LEU A 1 99 ? -8.419 4.445 -4.547 1.00 95.62 99 LEU A N 1
ATOM 761 C CA . LEU A 1 99 ? -7.709 3.758 -3.471 1.00 95.62 99 LEU A CA 1
ATOM 762 C C . LEU A 1 99 ? -8.652 3.415 -2.302 1.00 95.62 99 LEU A C 1
ATOM 764 O O . LEU A 1 99 ? -8.654 2.288 -1.804 1.00 95.62 99 LEU A O 1
ATOM 768 N N . SER A 1 100 ? -9.486 4.366 -1.877 1.00 94.06 100 SER A N 1
ATOM 769 C CA . SER A 1 100 ? -10.437 4.157 -0.776 1.00 94.06 100 SER A CA 1
ATOM 770 C C . SER A 1 100 ? -11.477 3.081 -1.112 1.00 94.06 100 SER A C 1
ATOM 772 O O . SER A 1 100 ? -11.780 2.221 -0.278 1.00 94.06 100 SER A O 1
ATOM 774 N N . LYS A 1 101 ? -12.001 3.076 -2.348 1.00 95.75 101 LYS A N 1
ATOM 775 C CA . LYS A 1 101 ? -12.908 2.022 -2.845 1.00 95.75 101 LYS A CA 1
ATOM 776 C C . LYS A 1 101 ? -12.214 0.658 -2.855 1.00 95.75 101 LYS A C 1
ATOM 778 O O . LYS A 1 101 ? -12.803 -0.326 -2.402 1.00 95.75 101 LYS A O 1
ATOM 783 N N . HIS A 1 102 ? -10.976 0.598 -3.349 1.00 95.06 102 HIS A N 1
ATOM 784 C CA . HIS A 1 102 ? -10.160 -0.613 -3.352 1.00 95.06 102 HIS A CA 1
ATOM 785 C C . HIS A 1 102 ? -9.972 -1.158 -1.934 1.00 95.06 102 HIS A C 1
ATOM 787 O O . HIS A 1 102 ? -10.249 -2.333 -1.689 1.00 95.06 102 HIS A O 1
ATOM 793 N N . PHE A 1 103 ? -9.576 -0.304 -0.989 1.00 93.56 103 PHE A N 1
ATOM 794 C CA . PHE A 1 103 ? -9.336 -0.700 0.394 1.00 93.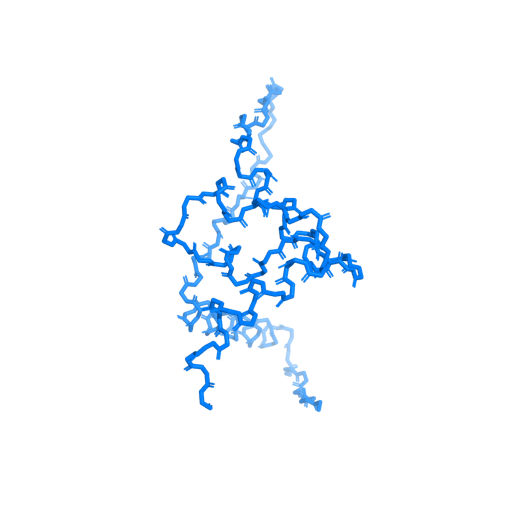56 103 PHE A CA 1
ATOM 795 C C . PHE A 1 103 ? -10.589 -1.304 1.041 1.00 93.56 103 PHE A C 1
ATOM 797 O O . PHE A 1 103 ? -10.539 -2.418 1.567 1.00 93.56 103 PHE A O 1
ATOM 804 N N . LYS A 1 104 ? -11.743 -0.638 0.899 1.00 93.19 104 LYS A N 1
ATOM 805 C CA . LYS A 1 104 ? -13.032 -1.145 1.399 1.00 93.19 104 LYS A CA 1
ATOM 806 C C . LYS A 1 104 ? -13.398 -2.503 0.786 1.00 93.19 104 LYS A C 1
ATOM 808 O O . LYS A 1 104 ? -13.772 -3.429 1.499 1.00 93.19 104 LYS A O 1
ATOM 813 N N . ARG A 1 105 ? -13.264 -2.646 -0.537 1.00 93.62 105 ARG A N 1
ATOM 814 C CA . ARG A 1 105 ? -13.663 -3.867 -1.260 1.00 93.62 105 ARG A CA 1
ATOM 815 C C . ARG A 1 105 ? -12.703 -5.039 -1.061 1.00 93.62 105 ARG A C 1
ATOM 817 O O . ARG A 1 105 ? -13.158 -6.175 -1.054 1.00 93.62 105 ARG A O 1
ATOM 824 N N . LYS A 1 106 ? -11.398 -4.803 -0.949 1.00 91.19 106 LYS A N 1
ATOM 825 C CA . LYS A 1 106 ? -10.398 -5.881 -0.908 1.00 91.19 106 LYS A CA 1
ATOM 826 C C . LYS A 1 106 ? -9.966 -6.227 0.510 1.00 91.19 106 LYS A C 1
ATOM 828 O O . LYS A 1 106 ? -9.783 -7.402 0.811 1.00 91.19 106 LYS A O 1
ATOM 833 N N . HIS A 1 107 ? -9.810 -5.221 1.367 1.00 92.19 107 HIS A N 1
ATOM 834 C CA . HIS A 1 107 ? -9.183 -5.389 2.676 1.00 92.19 107 HIS A CA 1
ATOM 835 C C . HIS A 1 107 ? -10.178 -5.332 3.833 1.00 92.19 107 HIS A C 1
ATOM 837 O O . HIS A 1 107 ? -9.966 -6.042 4.805 1.00 92.19 107 HIS A O 1
ATOM 843 N N . LEU A 1 108 ? -11.288 -4.589 3.716 1.00 88.69 108 LEU A N 1
ATOM 844 C CA . LEU A 1 108 ? -12.302 -4.518 4.782 1.00 88.69 108 LEU A CA 1
ATOM 845 C C . LEU A 1 108 ? -13.437 -5.542 4.661 1.00 88.69 108 LEU A C 1
ATOM 847 O O . LEU A 1 108 ? -14.132 -5.777 5.639 1.00 88.69 108 LEU A O 1
ATOM 851 N N . ARG A 1 109 ? -13.615 -6.216 3.514 1.00 84.12 109 ARG A N 1
ATOM 852 C CA . ARG A 1 109 ? -14.698 -7.211 3.332 1.00 84.12 109 ARG A CA 1
ATOM 853 C C . ARG A 1 109 ? -14.686 -8.372 4.335 1.00 84.12 109 ARG A C 1
ATOM 855 O O . ARG A 1 109 ? -15.690 -9.061 4.451 1.00 84.12 109 ARG A O 1
ATOM 862 N N . ARG A 1 110 ? -13.551 -8.641 4.987 1.00 71.75 110 ARG A N 1
ATOM 863 C CA . ARG A 1 110 ? -13.371 -9.771 5.916 1.00 71.75 110 ARG A CA 1
ATOM 864 C C . ARG A 1 110 ? -12.955 -9.341 7.324 1.00 71.75 110 ARG A C 1
ATOM 866 O O . ARG A 1 110 ? -12.604 -10.196 8.127 1.00 71.75 110 ARG A O 1
ATOM 873 N N . VAL A 1 111 ? -12.968 -8.041 7.605 1.00 71.62 111 VAL A N 1
ATOM 874 C CA . VAL A 1 111 ? -12.707 -7.514 8.946 1.00 71.62 111 VAL A CA 1
ATOM 875 C C . VAL A 1 111 ? -14.067 -7.447 9.637 1.00 71.62 111 VAL A C 1
ATOM 877 O O . VAL A 1 111 ? -14.913 -6.659 9.220 1.00 71.62 111 VAL A O 1
ATOM 880 N N . LYS A 1 112 ? -14.305 -8.364 10.579 1.00 54.19 112 LYS A N 1
ATOM 881 C CA . LYS A 1 112 ? -15.449 -8.318 11.499 1.00 54.19 112 LYS A CA 1
ATOM 882 C C . LYS A 1 112 ? -15.138 -7.361 12.638 1.00 54.19 112 LYS A C 1
ATOM 884 O O . LYS A 1 112 ? -13.967 -7.374 13.077 1.00 54.19 112 LYS A O 1
#